Protein AF-A0A0G9K1P2-F1 (afdb_monomer_lite)

Secondary structure (DSSP, 8-state):
-EESS-GGGEEEEESSPPTT--B--TTS--TTSSEEESB---GGGTTT-SEEEEEEEHHHHTT-SS--EEEEEEEPTTGGGS---HHHHHHHHHTEEEEE-SSHHHHHHHHHHHHT-SS--HHHHHHHTGGGGEEPP-HHHHHHHHHHHHHHT--

Foldseek 3Di:
DKDLDAPLQKFKEQQQDDPPWAADQRVRQCPPHFKGWGTDDDPVCPQVDQKTWMKGQVCVVVVHPTTMIDIDIDGDVVLVPDPPDLVSVVVSVVSMFMFGHPDSVVVVVLSVVVVVDPDDHPVNCVVSVRVVGGDDDPSVVSVVVSVVCVVVVVD

Sequence (155 aa):
MDMNIKMDNILAICTTKLPRTEYHLLNNSFYNGDTVYIEKISKDRINYNSQRAYVYNKAKKENLQYPLTRFELKLQKSFFKNDLDFETIVNALNRYTVMFFPTIYEKIRIVDKYNSYSRISRRDIDRIGLDRYRLKPDVVKIERFIDNLKKYRLY

Structure (mmCIF, N/CA/C/O backbone):
data_AF-A0A0G9K1P2-F1
#
_entry.id   AF-A0A0G9K1P2-F1
#
loop_
_atom_site.group_PDB
_atom_site.id
_atom_site.type_symbol
_atom_site.label_atom_id
_atom_site.label_alt_id
_atom_site.label_comp_id
_atom_site.label_asym_id
_atom_site.label_entity_id
_atom_site.label_seq_id
_atom_site.pdbx_PDB_ins_code
_atom_site.Cartn_x
_atom_site.Cartn_y
_atom_site.Cartn_z
_atom_site.occupancy
_atom_site.B_iso_or_equiv
_atom_site.auth_seq_id
_atom_site.auth_comp_id
_atom_site.auth_asym_id
_atom_site.auth_atom_id
_atom_site.pdbx_PDB_model_num
ATOM 1 N N . MET A 1 1 ? -3.292 2.070 -6.665 1.00 91.38 1 MET A N 1
ATOM 2 C CA . MET A 1 1 ? -4.548 1.302 -6.542 1.00 91.38 1 MET A CA 1
ATOM 3 C C . MET A 1 1 ? -5.599 2.201 -5.926 1.00 91.38 1 MET A C 1
ATOM 5 O O . MET A 1 1 ? -5.336 2.759 -4.867 1.00 91.38 1 MET A O 1
ATOM 9 N N . ASP A 1 2 ? -6.738 2.349 -6.596 1.00 93.19 2 ASP A N 1
ATOM 10 C CA . ASP A 1 2 ? -7.879 3.129 -6.111 1.00 93.19 2 ASP A CA 1
ATOM 11 C C . ASP A 1 2 ? -8.915 2.222 -5.459 1.00 93.19 2 ASP A C 1
ATOM 13 O O . ASP A 1 2 ? -9.147 1.106 -5.919 1.00 93.19 2 ASP A O 1
ATOM 17 N N . MET A 1 3 ? -9.505 2.702 -4.371 1.00 93.44 3 MET A N 1
ATOM 18 C CA . MET A 1 3 ? -10.456 1.976 -3.537 1.00 93.44 3 MET A CA 1
ATOM 19 C C . MET A 1 3 ? -11.618 2.913 -3.222 1.00 93.44 3 MET A C 1
ATOM 21 O O . MET A 1 3 ? -11.407 3.952 -2.595 1.00 93.44 3 MET A O 1
ATOM 25 N N . ASN A 1 4 ? -12.832 2.553 -3.644 1.00 93.50 4 ASN A N 1
ATOM 26 C CA . ASN A 1 4 ? -14.059 3.322 -3.389 1.00 93.50 4 ASN A CA 1
ATOM 27 C C . ASN A 1 4 ? -14.532 3.145 -1.932 1.00 93.50 4 ASN A C 1
ATOM 29 O O . ASN A 1 4 ? -15.582 2.571 -1.654 1.00 93.50 4 ASN A O 1
ATOM 33 N N . ILE A 1 5 ? -13.650 3.485 -0.994 1.00 91.06 5 ILE A N 1
ATOM 34 C CA . ILE A 1 5 ? -13.715 3.146 0.427 1.00 91.06 5 ILE A CA 1
ATOM 35 C C . ILE A 1 5 ? -13.132 4.324 1.217 1.00 91.06 5 ILE A C 1
ATOM 37 O O . ILE A 1 5 ? -12.192 4.985 0.764 1.00 91.06 5 ILE A O 1
ATOM 41 N N . LYS A 1 6 ? -13.670 4.583 2.414 1.00 89.56 6 LYS A N 1
ATOM 42 C CA . LYS A 1 6 ? -13.120 5.577 3.346 1.00 89.56 6 LYS A CA 1
ATOM 43 C C . LYS A 1 6 ? -11.743 5.147 3.856 1.00 89.56 6 LYS A C 1
ATOM 45 O O . LYS A 1 6 ? -11.502 3.974 4.129 1.00 89.56 6 LYS A O 1
ATOM 50 N N . MET A 1 7 ? -10.856 6.117 4.045 1.00 87.56 7 MET A N 1
ATOM 51 C CA . MET A 1 7 ? -9.475 5.868 4.462 1.00 87.56 7 MET A CA 1
ATOM 52 C C . MET A 1 7 ? -9.382 5.168 5.829 1.00 87.56 7 MET A C 1
ATOM 54 O O . MET A 1 7 ? -8.503 4.332 6.035 1.00 87.56 7 MET A O 1
ATOM 58 N N . ASP A 1 8 ? -10.338 5.418 6.728 1.00 87.69 8 ASP A N 1
ATOM 59 C CA . ASP A 1 8 ? -10.390 4.794 8.056 1.00 87.69 8 ASP A CA 1
ATOM 60 C C . ASP A 1 8 ? -10.555 3.273 7.997 1.00 87.69 8 ASP A C 1
ATOM 62 O O . ASP A 1 8 ? -10.070 2.566 8.878 1.00 87.69 8 ASP A O 1
ATOM 66 N N . ASN A 1 9 ? -11.153 2.746 6.930 1.00 91.19 9 ASN A N 1
ATOM 67 C CA . ASN A 1 9 ? -11.324 1.312 6.709 1.00 91.19 9 ASN A CA 1
ATOM 68 C C . ASN A 1 9 ? -10.115 0.660 6.020 1.00 91.19 9 ASN A C 1
ATOM 70 O O . ASN A 1 9 ? -10.101 -0.556 5.835 1.00 91.19 9 ASN A O 1
ATOM 74 N N . ILE A 1 10 ? -9.104 1.444 5.634 1.00 91.12 10 ILE A N 1
ATOM 75 C CA . ILE A 1 10 ? -7.909 0.960 4.942 1.00 91.12 10 ILE A CA 1
ATOM 76 C C . ILE A 1 10 ? -6.717 0.899 5.898 1.00 91.12 10 ILE A C 1
ATOM 78 O O . ILE A 1 10 ? -6.495 1.783 6.730 1.00 91.12 10 ILE A O 1
ATOM 82 N N . LEU A 1 11 ? -5.918 -0.153 5.756 1.00 89.75 11 LEU A N 1
ATOM 83 C CA . LEU A 1 11 ? -4.598 -0.280 6.365 1.00 89.75 11 LEU A CA 1
ATOM 84 C C . LEU A 1 11 ? -3.616 -0.748 5.295 1.00 89.75 11 LEU A C 1
ATOM 86 O O . LEU A 1 11 ? -3.872 -1.739 4.616 1.00 89.75 11 LEU A O 1
ATOM 90 N N . ALA A 1 12 ? -2.479 -0.075 5.165 1.00 90.19 12 ALA A N 1
ATOM 91 C CA . ALA A 1 12 ? -1.395 -0.528 4.304 1.00 90.19 12 ALA A CA 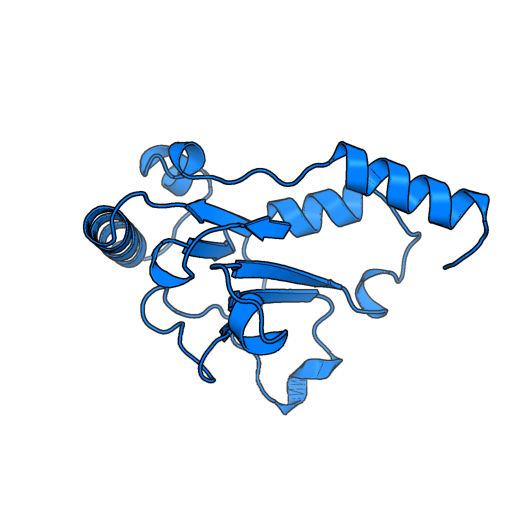1
ATOM 92 C C . ALA A 1 12 ? -0.118 -0.691 5.121 1.00 90.19 12 ALA A C 1
ATOM 94 O O . ALA A 1 12 ? 0.271 0.210 5.861 1.00 90.19 12 ALA A O 1
ATOM 95 N N . ILE A 1 13 ? 0.527 -1.847 4.982 1.00 87.75 13 ILE A N 1
ATOM 96 C CA . ILE A 1 13 ? 1.733 -2.196 5.736 1.00 87.75 13 ILE A CA 1
ATOM 97 C C . ILE A 1 13 ? 2.805 -2.754 4.812 1.00 87.75 13 ILE A C 1
ATOM 99 O O . ILE A 1 13 ? 2.504 -3.437 3.831 1.00 87.75 13 ILE A O 1
ATOM 103 N N . CYS A 1 14 ? 4.070 -2.514 5.148 1.00 87.56 14 CYS A N 1
ATOM 104 C CA . CYS A 1 14 ? 5.177 -3.223 4.521 1.00 87.56 14 CYS A CA 1
ATOM 105 C C . CYS A 1 14 ? 5.401 -4.555 5.248 1.00 87.56 14 CYS A C 1
ATOM 107 O O . CYS A 1 14 ? 5.826 -4.587 6.402 1.00 87.56 14 CYS A O 1
ATOM 109 N N . THR A 1 15 ? 5.112 -5.651 4.554 1.00 83.44 15 THR A N 1
ATOM 110 C CA . THR A 1 15 ? 5.264 -7.026 5.059 1.00 83.44 15 THR A CA 1
ATOM 111 C C . THR A 1 15 ? 6.639 -7.614 4.776 1.00 83.44 15 THR A C 1
ATOM 113 O O . THR A 1 15 ? 7.092 -8.512 5.479 1.00 83.44 15 THR A O 1
ATOM 116 N N . THR A 1 16 ? 7.328 -7.080 3.767 1.00 84.69 16 THR A N 1
ATOM 117 C CA . THR A 1 16 ? 8.685 -7.485 3.38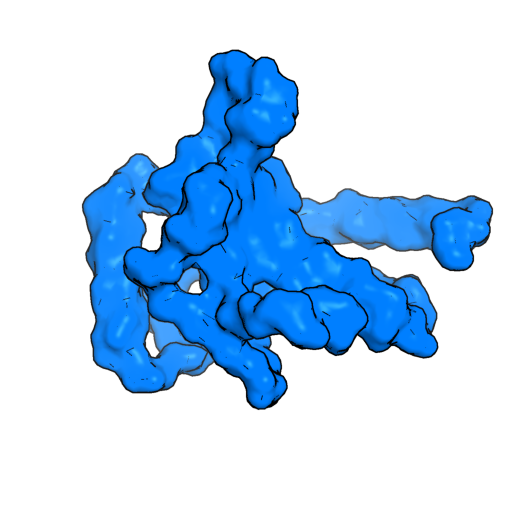8 1.00 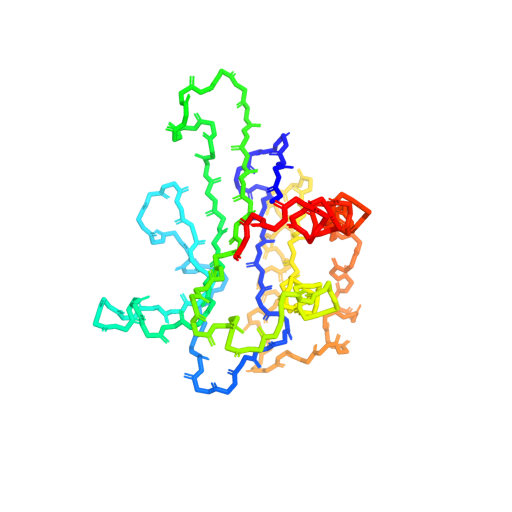84.69 16 THR A CA 1
ATOM 118 C C . THR A 1 16 ? 9.612 -6.279 3.504 1.00 84.69 16 THR A C 1
ATOM 120 O O . THR A 1 16 ? 9.950 -5.630 2.507 1.00 84.69 16 THR A O 1
ATOM 123 N N . LYS A 1 17 ? 9.967 -5.959 4.755 1.00 83.19 17 LYS A N 1
ATOM 124 C CA . LYS A 1 17 ? 10.748 -4.772 5.124 1.00 83.19 17 LYS A CA 1
ATOM 125 C C . LYS A 1 17 ? 12.116 -4.760 4.444 1.00 83.19 17 LYS A C 1
ATOM 127 O O . LYS A 1 17 ? 12.790 -5.785 4.360 1.00 83.19 17 LYS A O 1
ATOM 132 N N . LEU A 1 18 ? 12.528 -3.584 3.981 1.00 82.06 18 LEU A N 1
ATOM 133 C CA . LEU A 1 18 ? 13.859 -3.369 3.431 1.00 82.06 18 LEU A CA 1
ATOM 134 C C . LEU A 1 18 ? 14.883 -3.157 4.557 1.00 82.06 18 LEU A C 1
ATOM 136 O O . LEU A 1 18 ? 14.564 -2.519 5.566 1.00 82.06 18 LEU A O 1
ATOM 140 N N . PRO A 1 19 ? 16.129 -3.639 4.392 1.00 77.75 19 PRO A N 1
ATOM 141 C CA . PRO A 1 19 ? 17.214 -3.303 5.304 1.00 77.75 19 PRO A CA 1
ATOM 142 C C . PRO A 1 19 ? 17.390 -1.785 5.404 1.00 77.75 19 PRO A C 1
ATOM 144 O O . PRO A 1 19 ? 17.238 -1.072 4.412 1.00 77.75 19 PRO A O 1
ATOM 147 N N . ARG A 1 20 ? 17.737 -1.289 6.599 1.00 78.69 20 ARG A N 1
ATOM 148 C CA . ARG A 1 20 ? 18.024 0.139 6.859 1.00 78.69 20 ARG A CA 1
ATOM 149 C C . ARG A 1 20 ? 16.866 1.098 6.531 1.00 78.69 20 ARG A C 1
ATOM 151 O O . ARG A 1 20 ? 17.085 2.300 6.427 1.00 78.69 20 ARG A O 1
ATOM 158 N N . THR A 1 21 ? 15.649 0.575 6.378 1.00 81.50 21 THR A N 1
ATOM 159 C CA . THR A 1 21 ? 14.424 1.363 6.227 1.00 81.50 21 THR A CA 1
ATOM 160 C C . THR A 1 21 ? 13.621 1.262 7.514 1.00 81.50 21 THR A C 1
ATOM 162 O O . THR A 1 21 ? 13.311 0.165 7.982 1.00 81.50 21 THR A O 1
ATOM 165 N N . GLU A 1 22 ? 13.289 2.408 8.096 1.00 84.31 22 GLU A N 1
ATOM 16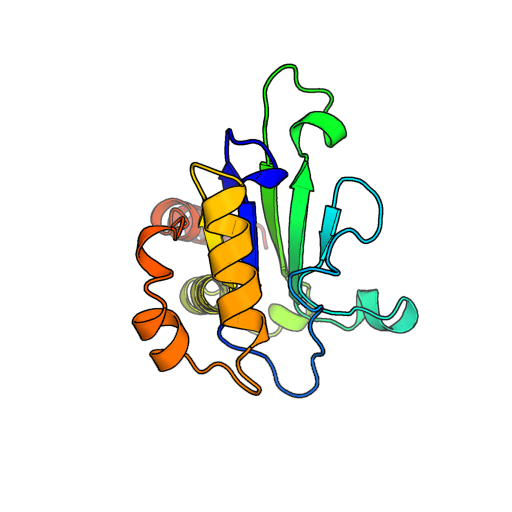6 C CA . GLU A 1 22 ? 12.388 2.466 9.238 1.00 84.31 22 GLU A CA 1
ATOM 167 C C . GLU A 1 22 ? 10.935 2.569 8.777 1.00 84.31 22 GLU A C 1
ATOM 169 O O . GLU A 1 22 ? 10.629 3.151 7.739 1.00 84.31 22 GLU A O 1
ATOM 174 N N . TYR A 1 23 ? 10.027 2.024 9.579 1.00 84.19 23 TYR A N 1
ATOM 175 C CA . TYR A 1 23 ? 8.595 2.002 9.300 1.00 84.19 23 TYR A CA 1
ATOM 176 C C . TYR A 1 23 ? 7.839 2.592 10.484 1.00 84.19 23 TYR A C 1
ATOM 178 O O . TYR A 1 23 ? 8.265 2.436 11.634 1.00 84.19 23 TYR A O 1
ATOM 186 N N . HIS A 1 24 ? 6.737 3.284 10.208 1.00 80.81 24 HIS A N 1
ATOM 187 C CA . HIS A 1 24 ? 5.861 3.781 11.263 1.00 80.81 24 HIS A CA 1
ATOM 188 C C . HIS A 1 24 ? 5.164 2.613 11.978 1.00 80.81 24 HIS A C 1
ATOM 190 O O . HIS A 1 24 ? 4.901 1.565 11.383 1.00 80.81 24 HIS A O 1
ATOM 196 N N . LEU A 1 25 ? 4.852 2.802 13.264 1.00 77.88 25 LEU A N 1
ATOM 197 C CA . LEU A 1 25 ? 3.876 1.950 13.942 1.00 77.88 25 LEU A CA 1
ATOM 198 C C . LEU A 1 25 ? 2.505 2.161 13.289 1.00 77.88 25 LEU A C 1
ATOM 200 O O . LEU A 1 25 ? 2.198 3.268 12.839 1.00 77.88 25 LEU A O 1
ATOM 204 N N . LEU A 1 26 ? 1.675 1.119 13.240 1.00 78.19 26 LEU A N 1
ATOM 205 C CA . LEU A 1 26 ? 0.420 1.148 12.476 1.00 78.19 26 LEU A CA 1
ATOM 206 C C . LEU A 1 26 ? -0.575 2.206 12.981 1.00 78.19 26 LEU A C 1
ATOM 208 O O . LEU A 1 26 ? -1.326 2.788 12.203 1.00 78.19 26 LEU A O 1
ATOM 212 N N . ASN A 1 27 ? -0.507 2.493 14.273 1.00 66.06 27 ASN A N 1
ATOM 213 C CA . ASN A 1 27 ? -1.265 3.483 15.030 1.00 66.06 27 ASN A CA 1
ATOM 214 C C . ASN A 1 27 ? -0.706 4.920 14.926 1.00 66.06 27 ASN A C 1
ATOM 216 O O . ASN A 1 27 ? -1.422 5.860 15.248 1.00 66.06 27 ASN A O 1
ATOM 220 N N . ASN A 1 28 ? 0.515 5.117 14.411 1.00 60.59 28 ASN A N 1
ATOM 221 C CA . ASN A 1 28 ? 1.185 6.431 14.339 1.00 60.59 28 ASN A CA 1
ATOM 222 C C . ASN A 1 28 ? 1.220 7.026 12.925 1.00 60.59 28 ASN A C 1
ATOM 224 O O . ASN A 1 28 ? 2.104 7.812 12.585 1.00 60.59 28 ASN A O 1
ATOM 228 N N . SER A 1 29 ? 0.302 6.602 12.065 1.00 55.66 29 SER A N 1
ATOM 229 C CA . SER A 1 29 ? 0.464 6.754 10.625 1.00 55.66 29 SER A CA 1
ATOM 230 C C . SER A 1 29 ? -0.235 7.993 10.030 1.00 55.66 29 SER A C 1
ATOM 232 O O . SER A 1 29 ? -0.018 8.303 8.863 1.00 55.66 29 SER A O 1
ATOM 234 N N . PHE A 1 30 ? -0.937 8.801 10.836 1.00 54.72 30 PHE A N 1
ATOM 235 C CA . PHE A 1 30 ? -1.597 10.059 10.432 1.00 54.72 30 PHE A CA 1
ATOM 236 C C . PHE A 1 30 ? -0.642 11.263 10.285 1.00 54.72 30 PHE A C 1
ATOM 238 O O . PHE A 1 30 ? -0.919 12.361 10.770 1.00 54.72 30 PHE A O 1
ATOM 245 N N . TYR A 1 31 ? 0.512 11.090 9.639 1.00 52.34 31 TYR A N 1
ATOM 246 C CA . TYR A 1 31 ? 1.405 12.220 9.383 1.00 52.34 31 TYR A CA 1
ATOM 247 C C . TYR A 1 31 ? 0.997 12.977 8.112 1.00 52.34 31 TYR A C 1
ATOM 249 O O . TYR A 1 31 ? 1.214 12.511 6.995 1.00 52.34 31 TYR A O 1
ATOM 257 N N . ASN A 1 32 ? 0.525 14.211 8.333 1.00 55.47 32 ASN A N 1
ATOM 258 C CA . ASN A 1 32 ? 0.190 15.253 7.353 1.00 55.47 32 ASN A CA 1
ATOM 259 C C . ASN A 1 32 ? -1.243 15.219 6.779 1.00 55.47 32 ASN A C 1
ATOM 261 O O . ASN A 1 32 ? -1.446 15.349 5.571 1.00 55.47 32 ASN A O 1
ATOM 265 N N . GLY A 1 33 ? -2.246 15.080 7.653 1.00 65.19 33 GLY A N 1
ATOM 266 C CA . GLY A 1 33 ? -3.659 15.208 7.284 1.00 65.19 33 GLY A CA 1
ATOM 267 C C . GLY A 1 33 ? -4.194 13.963 6.579 1.00 65.19 33 GLY A C 1
ATOM 268 O O . GLY A 1 33 ? -4.296 12.904 7.185 1.00 65.19 33 GLY A O 1
ATOM 269 N N . ASP A 1 34 ? -4.531 14.088 5.295 1.00 81.31 34 ASP A N 1
ATOM 270 C CA . ASP A 1 34 ? -5.214 13.056 4.501 1.00 81.31 34 ASP A CA 1
ATOM 271 C C . ASP A 1 34 ? -4.283 12.000 3.882 1.00 81.31 34 ASP A C 1
ATOM 273 O O . ASP A 1 34 ? -4.660 11.336 2.919 1.00 81.31 34 ASP A O 1
ATOM 277 N N . THR A 1 35 ? -3.039 11.885 4.353 1.00 87.50 35 THR A N 1
ATOM 278 C CA . THR A 1 35 ? -2.023 10.965 3.815 1.00 87.50 35 THR A CA 1
ATOM 279 C C . THR A 1 35 ? -1.332 10.204 4.941 1.00 87.50 35 THR A C 1
ATOM 281 O O . THR A 1 35 ? -1.045 10.753 5.997 1.00 87.50 35 THR A O 1
ATOM 284 N N . VAL A 1 36 ? -1.044 8.932 4.688 1.00 87.06 36 VAL A N 1
ATOM 285 C CA . VAL A 1 36 ? -0.385 7.987 5.584 1.00 87.06 36 VAL A CA 1
ATOM 286 C C . VAL A 1 36 ? 0.830 7.410 4.865 1.00 87.06 36 VAL A C 1
ATOM 288 O O . VAL A 1 36 ? 0.678 6.657 3.903 1.00 87.06 36 VAL A O 1
ATOM 291 N N . TYR A 1 37 ? 2.033 7.739 5.336 1.00 87.62 37 TYR A N 1
ATOM 292 C CA . TYR A 1 37 ? 3.282 7.154 4.837 1.00 87.62 37 TYR A CA 1
ATOM 293 C C . TYR A 1 37 ? 3.609 5.848 5.565 1.00 87.62 37 TYR A C 1
ATOM 295 O O . TYR A 1 37 ? 3.460 5.751 6.783 1.00 87.62 37 TYR A O 1
ATOM 303 N N . ILE A 1 38 ? 4.062 4.839 4.817 1.00 89.31 38 ILE A N 1
ATOM 304 C CA . ILE A 1 38 ? 4.383 3.516 5.372 1.00 89.31 38 ILE A CA 1
ATOM 305 C C . ILE A 1 38 ? 5.814 3.497 5.926 1.00 89.31 38 ILE A C 1
ATOM 307 O O . ILE A 1 38 ? 6.051 3.069 7.059 1.00 89.31 38 ILE A O 1
ATOM 311 N N . GLU A 1 39 ? 6.779 3.976 5.142 1.00 87.44 39 GLU A N 1
ATOM 312 C CA . GLU A 1 39 ? 8.152 4.205 5.594 1.00 87.44 39 GLU A CA 1
ATOM 313 C C . GLU A 1 39 ? 8.260 5.502 6.403 1.00 87.44 39 GLU A C 1
ATOM 315 O O . GLU A 1 39 ? 7.629 6.505 6.065 1.00 87.44 39 GLU A O 1
ATOM 320 N N . LYS A 1 40 ? 9.139 5.523 7.412 1.00 85.06 40 LYS A N 1
ATOM 321 C CA . LYS A 1 40 ? 9.610 6.784 7.988 1.00 85.06 40 LYS A CA 1
ATOM 322 C C . LYS A 1 40 ? 10.594 7.415 7.018 1.00 85.06 40 LYS A C 1
ATOM 324 O O . LYS A 1 40 ? 11.609 6.811 6.671 1.00 85.06 40 LYS A O 1
ATOM 329 N N . ILE A 1 41 ? 10.307 8.637 6.588 1.00 74.44 41 ILE A N 1
ATOM 330 C CA . ILE A 1 41 ? 11.149 9.345 5.627 1.00 74.44 41 ILE A CA 1
ATOM 331 C C . ILE A 1 41 ? 11.570 10.668 6.236 1.00 74.44 41 ILE A C 1
ATOM 333 O O . ILE A 1 41 ? 10.739 11.530 6.517 1.00 74.44 41 ILE A O 1
ATOM 337 N N . SER A 1 42 ? 12.874 10.825 6.427 1.00 71.44 42 SER A N 1
ATOM 338 C CA . SER A 1 42 ? 13.451 12.102 6.816 1.00 71.44 42 SER A CA 1
ATOM 339 C C . SER A 1 42 ? 13.438 13.055 5.611 1.00 71.44 42 SER A C 1
ATOM 341 O O . SER A 1 42 ? 13.600 12.629 4.462 1.00 71.44 42 SER A O 1
ATOM 343 N N . LYS A 1 43 ? 13.180 14.350 5.843 1.00 70.81 43 LYS A N 1
ATOM 344 C CA . LYS A 1 43 ? 13.020 15.347 4.763 1.00 70.81 43 LYS A CA 1
ATOM 345 C C . LYS A 1 43 ? 14.250 15.413 3.846 1.00 70.81 43 LYS A C 1
ATOM 347 O O . LYS A 1 43 ? 14.101 15.554 2.638 1.00 70.81 43 LYS A O 1
ATOM 352 N N . ASP A 1 44 ? 15.435 15.2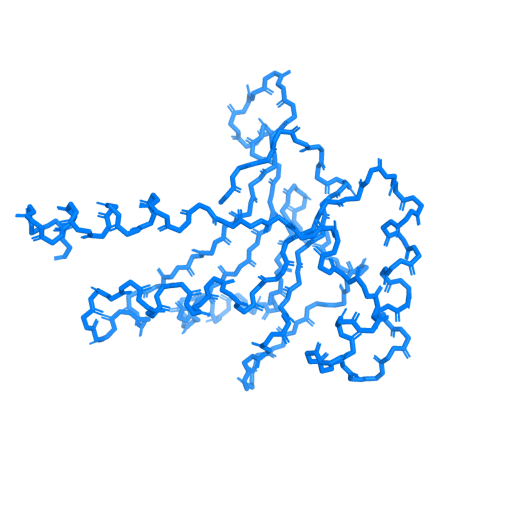29 4.414 1.00 71.56 44 ASP A N 1
ATOM 353 C CA . ASP A 1 44 ? 16.739 15.171 3.746 1.00 71.56 44 ASP A CA 1
ATOM 354 C C . ASP A 1 44 ? 16.919 13.938 2.840 1.00 71.56 44 ASP A C 1
ATOM 356 O O . ASP A 1 44 ? 17.698 13.982 1.890 1.00 71.56 44 ASP A O 1
ATOM 360 N N . ARG A 1 45 ? 16.167 12.850 3.068 1.00 68.62 45 ARG A N 1
ATOM 361 C CA . ARG A 1 45 ? 16.286 11.589 2.307 1.00 68.62 45 ARG A CA 1
ATOM 362 C C . ARG A 1 45 ? 15.189 11.357 1.279 1.00 68.62 45 ARG A C 1
ATOM 364 O O . ARG A 1 45 ? 15.195 10.347 0.577 1.00 68.62 45 ARG A O 1
ATOM 371 N N . ILE A 1 46 ? 14.267 12.308 1.123 1.00 69.12 46 ILE A N 1
ATOM 372 C CA . ILE A 1 46 ? 13.101 12.174 0.241 1.00 69.12 46 ILE A CA 1
ATOM 373 C C . ILE A 1 46 ? 13.479 11.798 -1.205 1.00 69.12 46 ILE A C 1
ATOM 375 O O . ILE A 1 46 ? 12.793 10.966 -1.805 1.00 69.12 46 ILE A O 1
ATOM 379 N N . ASN A 1 47 ? 14.563 12.373 -1.731 1.00 68.75 47 ASN A N 1
ATOM 380 C CA . ASN A 1 47 ? 15.040 12.164 -3.105 1.00 68.75 47 ASN A CA 1
ATOM 381 C C . ASN A 1 47 ? 16.028 10.995 -3.251 1.00 68.75 47 ASN A C 1
ATOM 383 O O . ASN A 1 47 ? 16.418 10.663 -4.364 1.00 68.75 47 ASN A O 1
ATOM 387 N N . TYR A 1 48 ? 16.457 10.389 -2.143 1.00 68.12 48 TYR A N 1
ATOM 388 C CA . TYR A 1 48 ? 17.408 9.274 -2.159 1.00 68.12 48 TYR A CA 1
ATOM 389 C C . TYR A 1 48 ? 16.707 7.915 -2.069 1.00 68.12 48 TYR A C 1
ATOM 391 O O . TYR A 1 48 ? 17.266 6.898 -2.481 1.00 68.12 48 TYR A O 1
ATOM 399 N N . ASN A 1 49 ? 15.472 7.886 -1.565 1.00 72.12 49 ASN A N 1
ATOM 400 C CA . ASN A 1 49 ? 14.693 6.660 -1.464 1.00 72.12 49 ASN A CA 1
ATOM 401 C C . ASN A 1 49 ? 14.212 6.212 -2.850 1.00 72.12 49 ASN A C 1
ATOM 403 O O . ASN A 1 49 ? 13.373 6.869 -3.463 1.00 72.12 49 ASN A O 1
ATOM 407 N N . SER A 1 50 ? 14.684 5.050 -3.306 1.00 74.06 50 SER A N 1
ATOM 408 C CA . SER A 1 50 ? 14.287 4.457 -4.591 1.00 74.06 50 SER A CA 1
ATOM 409 C C . SER A 1 50 ? 12.791 4.166 -4.686 1.00 74.06 50 SER A C 1
ATOM 411 O O . SER A 1 50 ? 12.230 4.186 -5.778 1.00 74.06 50 SER A O 1
ATOM 413 N N . GLN A 1 51 ? 12.131 3.933 -3.552 1.00 84.19 51 GLN A N 1
ATOM 414 C CA . GLN A 1 51 ? 10.698 3.696 -3.484 1.00 84.19 51 GLN A CA 1
ATOM 415 C C . GLN A 1 51 ? 10.066 4.331 -2.245 1.00 84.19 51 GLN A C 1
ATOM 417 O O . GLN A 1 51 ? 10.726 4.529 -1.221 1.00 84.19 51 GLN A O 1
ATOM 422 N N . ARG A 1 52 ? 8.774 4.644 -2.341 1.00 87.31 52 ARG A N 1
ATOM 423 C CA . ARG A 1 52 ? 7.968 5.168 -1.236 1.00 87.31 52 ARG A CA 1
ATOM 424 C C . ARG A 1 52 ? 6.521 4.746 -1.380 1.00 87.31 52 ARG A C 1
ATOM 426 O O . ARG A 1 52 ? 5.931 4.992 -2.430 1.00 87.31 52 ARG A O 1
ATOM 433 N N . ALA A 1 53 ? 5.939 4.224 -0.310 1.00 90.88 53 ALA A N 1
ATOM 434 C CA . ALA A 1 53 ? 4.539 3.849 -0.293 1.00 90.88 53 ALA A CA 1
ATOM 435 C C . ALA A 1 53 ? 3.725 4.709 0.677 1.00 90.88 53 ALA A C 1
ATOM 437 O O . ALA A 1 53 ? 4.163 5.040 1.782 1.00 90.88 53 ALA A O 1
ATOM 438 N N . TYR A 1 54 ? 2.521 5.075 0.250 1.00 90.94 54 TYR A N 1
ATOM 439 C CA . TYR A 1 54 ? 1.573 5.823 1.065 1.00 90.94 54 TYR A CA 1
ATOM 440 C C . TYR A 1 54 ? 0.131 5.549 0.651 1.00 90.94 54 TYR A C 1
ATOM 442 O O . TYR A 1 54 ? -0.157 5.129 -0.472 1.00 90.94 54 TYR A O 1
ATOM 450 N N . VAL A 1 55 ? -0.782 5.800 1.582 1.00 92.06 55 VAL A N 1
ATOM 451 C CA . VAL A 1 55 ? -2.228 5.807 1.360 1.00 92.06 55 VAL A CA 1
ATOM 452 C C . VAL A 1 55 ? -2.740 7.222 1.567 1.00 92.06 55 VAL A C 1
ATOM 454 O O . VAL A 1 55 ? -2.287 7.889 2.489 1.00 92.06 55 VAL A O 1
ATOM 457 N N . TYR A 1 56 ? -3.674 7.694 0.749 1.00 92.19 56 TYR A N 1
ATOM 458 C CA . TYR A 1 56 ? -4.284 9.006 0.953 1.00 92.19 56 TYR A CA 1
ATOM 459 C C . TYR A 1 56 ? -5.747 9.074 0.524 1.00 92.19 56 TYR A C 1
ATOM 461 O O . TYR A 1 56 ? -6.204 8.287 -0.310 1.00 92.19 56 TYR A O 1
ATOM 469 N N . ASN A 1 57 ? -6.467 10.060 1.062 1.00 92.62 57 ASN A N 1
ATOM 470 C CA . ASN A 1 57 ? -7.815 10.413 0.635 1.00 92.62 57 ASN A CA 1
ATOM 471 C C . ASN A 1 57 ? -7.751 11.143 -0.718 1.00 92.62 57 ASN A C 1
ATOM 473 O O . ASN A 1 57 ? -7.597 12.365 -0.800 1.00 92.62 57 ASN A O 1
ATOM 477 N N . LYS A 1 58 ? -7.840 10.370 -1.801 1.00 94.62 58 LYS A N 1
ATOM 478 C CA . LYS A 1 58 ? -7.844 10.880 -3.174 1.00 94.62 58 LYS A CA 1
ATOM 479 C C . LYS A 1 58 ? -9.079 11.729 -3.448 1.00 94.62 58 LYS A C 1
ATOM 481 O O . LYS A 1 58 ? -8.950 12.736 -4.132 1.00 94.62 58 LYS A O 1
ATOM 486 N N . ALA A 1 59 ? -10.229 11.379 -2.872 1.00 94.00 59 ALA A N 1
ATOM 487 C CA . ALA A 1 59 ? -11.439 12.181 -3.012 1.00 94.00 59 ALA A CA 1
ATOM 488 C C . ALA A 1 59 ? -11.239 13.606 -2.507 1.00 94.00 59 ALA A C 1
ATOM 490 O O . ALA A 1 59 ? -11.548 14.549 -3.221 1.00 94.00 59 ALA A O 1
ATOM 491 N N . LYS A 1 60 ? -10.629 13.781 -1.333 1.00 91.75 60 LYS A N 1
ATOM 492 C CA . LYS A 1 60 ? -10.325 15.121 -0.823 1.00 91.75 60 LYS A CA 1
ATOM 493 C C . LYS A 1 60 ? -9.257 15.839 -1.650 1.00 91.75 60 LYS A C 1
ATOM 495 O O . LYS A 1 60 ? -9.415 17.020 -1.937 1.00 91.75 60 LYS A O 1
ATOM 500 N N . LYS A 1 61 ? -8.207 15.131 -2.083 1.00 91.94 61 LYS A N 1
ATOM 501 C CA . LYS A 1 61 ? -7.149 15.701 -2.939 1.00 91.94 61 LYS A CA 1
ATOM 502 C C . LYS A 1 61 ? -7.681 16.201 -4.289 1.00 91.94 61 LYS A C 1
ATOM 504 O O . LYS A 1 61 ? -7.175 17.189 -4.806 1.00 91.94 61 LYS A O 1
ATOM 509 N N . GLU A 1 62 ? -8.662 15.508 -4.861 1.00 93.81 62 GLU A N 1
ATOM 510 C CA . GLU A 1 62 ? -9.211 15.774 -6.201 1.00 93.81 62 GLU A CA 1
ATOM 511 C C . GLU A 1 62 ? -10.628 16.373 -6.168 1.00 93.81 62 GLU A C 1
ATOM 513 O O . GLU A 1 62 ? -11.273 16.475 -7.206 1.00 93.81 62 GLU A O 1
ATOM 518 N N . ASN A 1 63 ? -11.110 16.785 -4.991 1.00 94.44 63 ASN A N 1
ATOM 519 C CA . ASN A 1 63 ? -12.441 17.360 -4.774 1.00 94.44 63 ASN A CA 1
ATOM 520 C C . ASN A 1 63 ? -13.610 16.498 -5.318 1.00 94.44 63 ASN A C 1
ATOM 522 O O . ASN A 1 63 ? -14.537 16.996 -5.958 1.00 94.44 63 ASN A O 1
ATOM 526 N N . LEU A 1 64 ? -13.560 15.184 -5.079 1.00 94.38 64 LEU A N 1
ATOM 527 C CA . LEU A 1 64 ? -14.578 14.221 -5.511 1.00 94.38 64 LEU A CA 1
ATOM 528 C C . LEU A 1 64 ? -15.715 14.105 -4.486 1.00 94.38 64 LEU A C 1
ATOM 530 O O . LEU A 1 64 ? -15.488 14.121 -3.279 1.00 94.38 64 LEU A O 1
ATOM 534 N N . GLN A 1 65 ? -16.936 13.895 -4.983 1.00 94.56 65 GLN A N 1
ATOM 535 C CA . GLN A 1 65 ? -18.160 13.790 -4.170 1.00 94.56 65 GLN A CA 1
ATOM 536 C C . GLN A 1 65 ? -18.408 12.390 -3.580 1.00 94.56 65 GLN A C 1
ATOM 538 O O . GLN A 1 65 ? -19.415 12.159 -2.917 1.00 94.56 65 GLN A O 1
ATOM 543 N N . TYR A 1 66 ? -17.511 11.435 -3.826 1.00 93.25 66 TYR A N 1
ATOM 544 C CA . TYR A 1 66 ? -17.622 10.058 -3.346 1.00 93.25 66 TYR A CA 1
ATOM 545 C C . TYR A 1 66 ? -16.326 9.617 -2.652 1.00 93.25 66 TYR A C 1
ATOM 547 O O . TYR A 1 66 ? -15.253 10.107 -3.008 1.00 93.25 66 TYR A O 1
ATOM 555 N N . PRO A 1 67 ? -16.382 8.699 -1.665 1.00 91.56 67 PRO A N 1
ATOM 556 C CA . PRO A 1 67 ? -15.194 8.254 -0.944 1.00 91.56 67 PRO A CA 1
ATOM 557 C C . PRO A 1 67 ? -14.208 7.526 -1.858 1.00 91.56 67 PRO A C 1
ATOM 559 O O . PRO A 1 67 ? -14.495 6.446 -2.359 1.00 91.56 67 PRO A O 1
ATOM 562 N N . LEU A 1 68 ? -13.008 8.074 -2.022 1.00 95.06 68 LEU A N 1
ATOM 563 C CA . LEU A 1 68 ? -11.959 7.447 -2.816 1.00 95.06 68 LEU A CA 1
ATOM 564 C C . LEU A 1 68 ? -10.636 7.523 -2.071 1.00 95.06 68 LEU A C 1
ATOM 566 O O . LEU A 1 68 ? -10.088 8.602 -1.843 1.00 95.06 68 LEU A O 1
ATOM 570 N N . THR A 1 69 ? -10.108 6.359 -1.723 1.00 94.06 69 THR A N 1
ATOM 571 C CA . THR A 1 69 ? -8.790 6.204 -1.115 1.00 94.06 69 THR A CA 1
ATOM 572 C C . THR A 1 69 ? -7.834 5.629 -2.150 1.00 94.06 69 THR A C 1
ATOM 574 O O . THR A 1 69 ? -8.183 4.696 -2.874 1.00 94.06 69 THR A O 1
ATOM 577 N N . ARG A 1 70 ? -6.610 6.154 -2.216 1.00 94.94 70 ARG A N 1
ATOM 578 C CA . ARG A 1 70 ? -5.564 5.645 -3.106 1.00 94.94 70 ARG A CA 1
ATOM 579 C C . ARG A 1 70 ? -4.388 5.129 -2.301 1.00 94.94 70 ARG A C 1
ATOM 581 O O . ARG A 1 70 ? -3.843 5.843 -1.469 1.00 94.94 70 ARG A O 1
ATOM 588 N N . PHE A 1 71 ? -3.968 3.909 -2.608 1.00 94.25 71 PHE A N 1
ATOM 589 C CA . PHE A 1 71 ? -2.634 3.419 -2.290 1.00 94.25 71 PHE A CA 1
ATOM 590 C C . PHE A 1 71 ? -1.705 3.711 -3.468 1.00 94.25 71 PHE A C 1
ATOM 592 O O . PHE A 1 71 ? -2.019 3.359 -4.611 1.00 94.25 71 PHE A O 1
ATOM 599 N N . GLU A 1 72 ? -0.562 4.326 -3.196 1.00 93.56 72 GLU A N 1
ATOM 600 C CA . GLU A 1 72 ? 0.420 4.712 -4.200 1.00 93.56 72 GLU A CA 1
ATOM 601 C C . GLU A 1 72 ? 1.807 4.211 -3.795 1.00 93.56 72 GLU A C 1
ATOM 603 O O . GLU A 1 72 ? 2.259 4.438 -2.673 1.00 93.56 72 GLU A O 1
ATOM 608 N N . LEU A 1 73 ? 2.472 3.524 -4.726 1.00 93.06 73 LEU A N 1
ATOM 609 C CA . LEU A 1 73 ? 3.883 3.172 -4.637 1.00 93.06 73 LEU A CA 1
ATOM 610 C C . LEU A 1 73 ? 4.632 4.027 -5.654 1.00 93.06 73 LEU A C 1
ATOM 612 O O . LEU A 1 73 ? 4.543 3.799 -6.859 1.00 93.06 73 LEU A O 1
ATOM 616 N N . LYS A 1 74 ? 5.359 5.025 -5.164 1.00 90.56 74 LYS A N 1
ATOM 617 C CA . LYS A 1 74 ? 6.213 5.870 -5.988 1.00 90.56 74 LYS A CA 1
ATOM 618 C C . LYS A 1 74 ? 7.564 5.188 -6.163 1.00 90.56 74 LYS A C 1
ATOM 620 O O . LYS A 1 74 ? 8.266 4.980 -5.177 1.00 90.56 74 LYS A O 1
ATOM 625 N N . LEU A 1 75 ? 7.926 4.886 -7.406 1.00 89.50 75 LEU A N 1
ATOM 626 C CA . LEU A 1 75 ? 9.228 4.345 -7.800 1.00 89.50 75 LEU A CA 1
ATOM 627 C C . LEU A 1 75 ? 10.054 5.473 -8.434 1.00 89.50 75 LEU A C 1
ATOM 629 O O . LEU A 1 75 ? 9.564 6.179 -9.314 1.00 89.50 75 LEU A O 1
ATOM 633 N N . GLN A 1 76 ? 11.273 5.705 -7.950 1.00 85.75 76 GLN A N 1
ATOM 634 C CA . GLN A 1 76 ? 12.159 6.765 -8.445 1.00 85.75 76 GLN A CA 1
ATOM 635 C C . GLN A 1 76 ? 13.125 6.247 -9.514 1.00 85.75 76 GLN A C 1
ATOM 637 O O . GLN A 1 76 ? 13.323 5.046 -9.651 1.00 85.75 76 GLN A O 1
ATOM 642 N N . LYS A 1 77 ? 13.805 7.153 -10.231 1.00 81.75 77 LYS A N 1
ATOM 643 C CA . LYS A 1 77 ? 14.783 6.804 -11.280 1.00 81.75 77 LYS A CA 1
ATOM 644 C C . LYS A 1 77 ? 15.830 5.783 -10.816 1.00 81.75 77 LYS A C 1
ATOM 646 O O . LYS A 1 77 ? 16.208 4.902 -11.573 1.00 81.75 77 LYS A O 1
ATOM 651 N N . SER A 1 78 ? 16.277 5.871 -9.562 1.00 81.56 78 SER A N 1
ATOM 652 C CA . SER A 1 78 ? 17.252 4.935 -8.989 1.00 81.56 78 SER A CA 1
ATOM 653 C C . SER A 1 78 ? 16.734 3.499 -8.844 1.00 81.56 78 SER A C 1
ATOM 655 O O . SER A 1 78 ? 17.550 2.584 -8.764 1.00 81.56 78 SER A O 1
ATOM 657 N N . PHE A 1 79 ? 15.413 3.295 -8.817 1.00 84.44 79 PHE A N 1
ATOM 658 C CA . PHE A 1 79 ? 14.779 1.976 -8.857 1.00 84.44 79 PHE A CA 1
ATOM 659 C C . PHE A 1 79 ? 14.923 1.333 -10.243 1.00 84.44 79 PHE A C 1
ATOM 661 O O . PHE A 1 79 ? 15.233 0.152 -10.345 1.00 84.44 79 PHE A O 1
ATOM 668 N N . PHE A 1 80 ? 14.788 2.136 -11.300 1.00 82.88 80 PHE A N 1
ATOM 669 C CA . PHE A 1 80 ? 14.895 1.724 -12.703 1.00 82.88 80 PHE A CA 1
ATOM 670 C C . PHE A 1 80 ? 16.319 1.877 -13.254 1.00 82.88 80 PHE A C 1
ATOM 672 O O . PHE A 1 80 ? 16.513 2.280 -14.396 1.00 82.88 80 PHE A O 1
ATOM 679 N N . LYS A 1 81 ? 17.349 1.624 -12.434 1.00 78.50 81 LYS A N 1
ATOM 680 C CA . LYS A 1 81 ? 18.732 1.578 -12.947 1.00 78.50 81 LYS A CA 1
ATOM 681 C C . LYS A 1 81 ? 18.942 0.427 -13.938 1.00 78.50 81 LYS A C 1
ATOM 683 O O . LYS A 1 81 ? 19.829 0.524 -14.776 1.00 78.50 81 LYS A O 1
ATOM 688 N N . ASN A 1 82 ? 18.134 -0.623 -13.816 1.00 74.12 82 ASN A N 1
ATOM 689 C CA . ASN A 1 82 ? 18.008 -1.705 -14.787 1.00 74.12 82 ASN A CA 1
ATOM 690 C C . ASN A 1 82 ? 16.779 -1.460 -15.680 1.00 74.12 82 ASN A C 1
ATOM 692 O O . ASN A 1 82 ? 16.026 -0.511 -15.452 1.00 74.12 82 ASN A O 1
ATOM 696 N N . ASP A 1 83 ? 16.549 -2.343 -16.650 1.00 78.69 83 ASP A N 1
ATOM 697 C CA . ASP A 1 83 ? 15.400 -2.266 -17.553 1.00 78.69 83 ASP A CA 1
ATOM 698 C C . ASP A 1 83 ? 14.047 -2.186 -16.830 1.00 78.69 83 ASP A C 1
ATOM 700 O O . ASP A 1 83 ? 13.846 -2.725 -15.736 1.00 78.69 83 ASP A O 1
ATOM 704 N N . LEU A 1 84 ? 13.089 -1.521 -17.486 1.00 83.31 84 LEU A N 1
ATOM 705 C CA . LEU A 1 84 ? 11.694 -1.503 -17.065 1.00 83.31 84 LEU A CA 1
ATOM 706 C C . LEU A 1 84 ? 11.119 -2.923 -17.157 1.00 83.31 84 LEU A C 1
ATOM 708 O O . LEU A 1 84 ? 10.746 -3.401 -18.231 1.00 83.31 84 LEU A O 1
ATOM 712 N N . ASP A 1 85 ? 11.044 -3.590 -16.013 1.00 85.25 85 ASP A N 1
ATOM 713 C CA . ASP A 1 85 ? 10.642 -4.986 -15.912 1.00 85.25 85 ASP A CA 1
ATOM 714 C C . ASP A 1 85 ? 9.375 -5.171 -15.059 1.00 85.25 85 ASP A C 1
ATOM 716 O O . ASP A 1 85 ? 9.209 -4.574 -13.988 1.00 85.25 85 ASP A O 1
ATOM 720 N N . PHE A 1 86 ? 8.467 -6.010 -15.563 1.00 88.81 86 PHE A N 1
ATOM 721 C CA . PHE A 1 86 ? 7.187 -6.307 -14.926 1.00 88.81 86 PHE A CA 1
ATOM 722 C C . PHE A 1 86 ? 7.380 -7.022 -13.595 1.00 88.81 86 PHE A C 1
ATOM 724 O O . PHE A 1 86 ? 6.784 -6.617 -12.592 1.00 88.81 86 PHE A O 1
ATOM 731 N N . GLU A 1 87 ? 8.243 -8.037 -13.561 1.00 89.75 87 GLU A N 1
ATOM 732 C CA . GLU A 1 87 ? 8.480 -8.825 -12.357 1.00 89.75 87 GLU A CA 1
ATOM 733 C C . GLU A 1 87 ? 9.046 -7.941 -11.238 1.00 89.75 87 GLU A C 1
ATOM 735 O O . GLU A 1 87 ? 8.584 -7.986 -10.097 1.00 89.75 87 GLU A O 1
ATOM 740 N N . THR A 1 88 ? 9.968 -7.043 -11.579 1.00 89.44 88 THR A N 1
ATOM 741 C CA . THR A 1 88 ? 10.555 -6.063 -10.662 1.00 89.44 88 THR A CA 1
ATOM 742 C C . THR A 1 88 ? 9.499 -5.133 -10.048 1.00 89.44 88 THR A C 1
ATOM 744 O O . THR A 1 88 ? 9.486 -4.927 -8.827 1.00 89.44 88 THR A O 1
ATOM 747 N N . ILE A 1 89 ? 8.569 -4.604 -10.852 1.00 90.12 89 ILE A N 1
ATOM 748 C CA . ILE A 1 89 ? 7.476 -3.739 -10.371 1.00 90.12 89 ILE A CA 1
ATOM 749 C C . ILE A 1 89 ? 6.498 -4.521 -9.487 1.00 90.12 89 ILE A C 1
ATOM 751 O O . ILE A 1 89 ? 6.128 -4.056 -8.403 1.00 90.12 89 ILE A O 1
ATOM 755 N N . VAL A 1 90 ? 6.097 -5.720 -9.912 1.00 91.12 90 VAL A N 1
ATOM 756 C CA . VAL A 1 90 ? 5.189 -6.584 -9.146 1.00 91.12 90 VAL A CA 1
ATOM 757 C C . VAL A 1 90 ? 5.820 -6.995 -7.820 1.00 91.12 90 VAL A C 1
ATOM 759 O O . VAL A 1 90 ? 5.157 -6.942 -6.783 1.00 91.12 90 VAL A O 1
ATOM 762 N N . ASN A 1 91 ? 7.110 -7.323 -7.809 1.00 89.44 91 ASN A N 1
ATOM 763 C CA . ASN A 1 91 ? 7.847 -7.645 -6.593 1.00 89.44 91 ASN A CA 1
ATOM 764 C C . ASN A 1 91 ? 7.911 -6.457 -5.632 1.00 89.44 91 ASN A C 1
ATOM 766 O O . ASN A 1 91 ? 7.731 -6.646 -4.428 1.00 89.44 91 ASN A O 1
ATOM 770 N N . ALA A 1 92 ? 8.100 -5.232 -6.130 1.00 90.56 92 ALA A N 1
ATOM 771 C CA . ALA A 1 92 ? 8.050 -4.037 -5.292 1.00 90.56 92 ALA A CA 1
ATOM 772 C C . ALA A 1 92 ? 6.655 -3.807 -4.692 1.00 90.56 92 ALA A C 1
ATOM 774 O O . ALA A 1 92 ? 6.549 -3.544 -3.492 1.00 90.56 92 ALA A O 1
ATOM 775 N N . LEU A 1 93 ? 5.589 -3.981 -5.479 1.00 91.19 93 LEU A N 1
ATOM 776 C CA . LEU A 1 93 ? 4.207 -3.897 -4.994 1.00 91.19 93 LEU A CA 1
ATOM 777 C C . LEU A 1 93 ? 3.893 -4.977 -3.952 1.00 91.19 93 LEU A C 1
ATOM 779 O O . LEU A 1 93 ? 3.312 -4.672 -2.913 1.00 91.19 93 LEU A O 1
ATOM 783 N N . ASN A 1 94 ? 4.330 -6.216 -4.182 1.00 89.00 94 ASN A N 1
ATOM 784 C CA . ASN A 1 94 ? 4.083 -7.362 -3.304 1.00 89.00 94 ASN A CA 1
ATOM 785 C C . ASN A 1 94 ? 4.742 -7.248 -1.923 1.00 89.00 94 ASN A C 1
ATOM 787 O O . ASN A 1 94 ? 4.369 -7.987 -1.011 1.00 89.00 94 ASN A O 1
ATOM 791 N N . ARG A 1 95 ? 5.679 -6.311 -1.724 1.00 88.62 95 ARG A N 1
ATOM 792 C CA . ARG A 1 95 ? 6.201 -5.989 -0.384 1.00 88.62 95 ARG A CA 1
ATOM 793 C C . ARG A 1 95 ? 5.128 -5.382 0.514 1.00 88.62 95 ARG A C 1
ATOM 795 O O . ARG A 1 95 ? 5.229 -5.491 1.741 1.00 88.62 95 ARG A O 1
ATOM 802 N N . TYR A 1 96 ? 4.116 -4.756 -0.078 1.00 89.56 96 TYR A N 1
ATOM 803 C CA . TYR A 1 96 ? 3.051 -4.064 0.625 1.00 89.56 96 TYR A CA 1
ATOM 804 C C . TYR A 1 96 ? 1.778 -4.903 0.645 1.00 89.56 96 TYR A C 1
ATOM 806 O O . TYR A 1 96 ? 1.347 -5.461 -0.362 1.00 89.56 96 TYR A O 1
ATOM 814 N N . THR A 1 97 ? 1.160 -4.975 1.818 1.00 89.69 97 THR A N 1
ATOM 815 C CA . THR A 1 97 ? -0.166 -5.563 1.991 1.00 89.69 97 THR A CA 1
ATOM 816 C C . THR A 1 97 ? -1.131 -4.434 2.300 1.00 89.69 97 THR A C 1
ATOM 818 O O . THR A 1 97 ? -1.027 -3.791 3.345 1.00 89.69 97 THR A O 1
ATOM 821 N N . VAL A 1 98 ? -2.033 -4.173 1.357 1.00 91.50 98 VAL A N 1
ATOM 822 C CA . VAL A 1 98 ? -3.132 -3.216 1.501 1.00 91.50 98 VAL A CA 1
ATOM 823 C C . VAL A 1 98 ? -4.375 -4.004 1.871 1.00 91.50 98 VAL A C 1
ATOM 825 O O . VAL A 1 98 ? -4.675 -5.009 1.231 1.00 91.50 98 VAL A O 1
ATOM 828 N N . MET A 1 99 ? -5.071 -3.574 2.912 1.00 92.38 99 MET A N 1
ATOM 829 C CA . MET A 1 99 ? -6.186 -4.294 3.508 1.00 92.38 99 MET A CA 1
ATOM 830 C C . MET A 1 99 ? -7.399 -3.395 3.652 1.00 92.38 99 MET A C 1
ATOM 832 O O . MET A 1 99 ? -7.265 -2.212 3.973 1.00 92.38 99 MET A O 1
ATOM 836 N N . PHE A 1 100 ? -8.568 -3.994 3.463 1.00 93.50 100 PHE A N 1
ATOM 837 C CA . PHE A 1 100 ? -9.857 -3.403 3.772 1.00 93.50 100 PHE A CA 1
ATOM 838 C C . PHE A 1 100 ? -10.486 -4.103 4.973 1.00 93.50 100 PHE A C 1
ATOM 840 O O . PHE A 1 100 ? -10.578 -5.327 5.006 1.00 93.50 100 PHE A O 1
ATOM 847 N N . PHE A 1 101 ? -10.962 -3.305 5.922 1.00 92.00 101 PHE A N 1
ATOM 848 C CA . PHE A 1 101 ? -11.719 -3.766 7.076 1.00 92.00 101 PHE A CA 1
ATOM 849 C C . PHE A 1 101 ? -13.156 -3.252 6.991 1.00 92.00 101 PHE A C 1
ATOM 851 O O . PHE A 1 101 ? -13.351 -2.032 6.951 1.00 92.00 101 PHE A O 1
ATOM 858 N N . PRO A 1 102 ? -14.169 -4.136 7.017 1.00 91.06 102 PRO A N 1
ATOM 859 C CA . PRO A 1 102 ? -15.572 -3.725 7.020 1.00 91.06 102 PRO A CA 1
ATOM 860 C C . PRO A 1 102 ? -15.919 -2.807 8.196 1.00 91.06 102 PRO A C 1
ATOM 862 O O . PRO A 1 102 ? -16.706 -1.874 8.047 1.00 91.06 102 PRO A O 1
ATOM 865 N N . THR A 1 103 ? -15.290 -3.029 9.354 1.00 90.94 103 THR A N 1
ATOM 866 C CA . THR A 1 103 ? -15.506 -2.237 10.567 1.00 90.94 103 THR A CA 1
ATOM 867 C C . THR A 1 103 ? -14.195 -1.694 11.132 1.00 90.94 103 THR A C 1
ATOM 869 O O . THR A 1 103 ? -13.136 -2.318 11.038 1.00 90.94 103 THR A O 1
ATOM 872 N N . ILE A 1 104 ? -14.270 -0.526 11.776 1.00 89.25 104 ILE A N 1
ATOM 873 C CA . ILE A 1 104 ? -13.126 0.075 12.480 1.00 89.25 104 ILE A CA 1
ATOM 874 C C . ILE A 1 104 ? -12.670 -0.808 13.646 1.00 89.25 104 ILE A C 1
ATOM 876 O O . ILE A 1 104 ? -11.474 -0.924 13.897 1.00 89.25 104 ILE A O 1
ATOM 880 N N . TYR A 1 105 ? -13.605 -1.485 14.316 1.00 90.50 105 TYR A N 1
ATOM 881 C CA . TYR A 1 105 ? -13.293 -2.396 15.414 1.00 90.50 105 TYR A CA 1
ATOM 882 C C . TYR A 1 105 ? -12.396 -3.560 14.968 1.00 90.50 105 TYR A C 1
ATOM 884 O O . TYR A 1 105 ? -11.388 -3.849 15.614 1.00 90.50 105 TYR A O 1
ATOM 892 N N . GLU A 1 106 ? -12.706 -4.194 13.831 1.00 90.31 106 GLU A N 1
ATOM 893 C CA . GLU A 1 106 ? -11.854 -5.251 13.271 1.00 90.31 106 GLU A CA 1
ATOM 894 C C . GLU A 1 106 ? -10.455 -4.740 12.932 1.00 90.31 106 GLU A C 1
ATOM 896 O O . GLU A 1 106 ? -9.463 -5.399 13.256 1.00 90.31 106 GLU A O 1
ATOM 901 N N . LYS A 1 107 ? -10.373 -3.546 12.333 1.00 89.94 107 LYS A N 1
ATOM 902 C CA . LYS A 1 107 ? -9.095 -2.900 12.030 1.00 89.94 107 LYS A CA 1
ATOM 903 C C . LYS A 1 107 ? -8.269 -2.696 13.298 1.00 89.94 107 LYS A C 1
ATOM 905 O O . LYS A 1 107 ? -7.105 -3.083 13.314 1.00 89.94 107 LYS A O 1
ATOM 910 N N . ILE A 1 108 ? -8.859 -2.117 14.346 1.00 88.88 108 ILE A N 1
ATOM 911 C CA . ILE A 1 108 ? -8.176 -1.848 15.622 1.00 88.88 108 ILE A CA 1
ATOM 912 C C . ILE A 1 108 ? -7.671 -3.153 16.239 1.00 88.88 108 ILE A C 1
ATOM 914 O O . ILE A 1 108 ? -6.483 -3.270 16.516 1.00 88.88 108 ILE A O 1
ATOM 918 N N . ARG A 1 109 ? -8.523 -4.181 16.337 1.00 89.06 109 ARG A N 1
ATOM 919 C CA . ARG A 1 109 ? -8.134 -5.494 16.877 1.00 89.06 109 ARG A CA 1
ATOM 920 C C . ARG A 1 109 ? -6.928 -6.091 16.146 1.00 89.06 109 ARG A C 1
ATOM 922 O O . ARG A 1 109 ? -6.053 -6.690 16.770 1.00 89.06 109 ARG A O 1
ATOM 929 N N . ILE A 1 110 ? -6.890 -5.961 14.822 1.00 87.44 110 ILE A N 1
ATOM 930 C CA . ILE A 1 110 ? -5.782 -6.453 14.000 1.00 87.44 110 ILE A CA 1
ATOM 931 C C . ILE A 1 110 ? -4.527 -5.597 14.171 1.00 87.44 110 ILE A C 1
ATOM 933 O O . ILE A 1 110 ? -3.434 -6.154 14.253 1.00 87.44 110 ILE A O 1
ATOM 937 N N . VAL A 1 111 ? -4.666 -4.274 14.258 1.00 87.12 111 VAL A N 1
ATOM 938 C CA . VAL A 1 111 ? -3.560 -3.347 14.534 1.00 87.12 111 VAL A CA 1
ATOM 939 C C . VAL A 1 111 ? -2.928 -3.637 15.893 1.00 87.12 111 VAL A C 1
ATOM 941 O O . VAL A 1 111 ? -1.708 -3.764 15.971 1.00 87.12 111 VAL A O 1
ATOM 944 N N . ASP A 1 112 ? -3.733 -3.814 16.937 1.00 85.88 112 ASP A N 1
ATOM 945 C CA . ASP A 1 112 ? -3.253 -4.116 18.287 1.00 85.88 112 ASP A CA 1
ATOM 946 C C . ASP A 1 112 ? -2.549 -5.469 18.325 1.00 85.88 112 ASP A C 1
ATOM 948 O O . ASP A 1 112 ? -1.425 -5.578 18.820 1.00 85.88 112 ASP A O 1
ATOM 952 N N . LYS A 1 113 ? -3.159 -6.487 17.701 1.00 84.88 113 LYS A N 1
ATOM 953 C CA . LYS A 1 113 ? -2.532 -7.799 17.542 1.00 84.88 113 LYS A CA 1
ATOM 954 C C . LYS A 1 113 ? -1.229 -7.702 16.758 1.00 84.88 113 LYS A C 1
ATOM 956 O O . LYS A 1 113 ? -0.289 -8.386 17.110 1.00 84.88 113 LYS A O 1
ATOM 961 N N . TYR A 1 114 ? -1.140 -6.889 15.708 1.00 82.50 114 TYR A N 1
ATOM 962 C CA . TYR A 1 114 ? 0.100 -6.708 14.949 1.00 82.50 114 TYR A CA 1
ATOM 963 C C . TYR A 1 114 ? 1.181 -6.038 15.812 1.00 82.50 114 TYR A C 1
ATOM 965 O O . TYR A 1 114 ? 2.320 -6.496 15.867 1.00 82.50 114 TYR A O 1
ATOM 973 N N . ASN A 1 115 ? 0.824 -4.977 16.530 1.00 80.62 115 ASN A N 1
ATOM 974 C CA . ASN A 1 115 ? 1.752 -4.226 17.369 1.00 80.62 115 ASN A CA 1
ATOM 975 C C . ASN A 1 115 ? 2.236 -5.009 18.602 1.00 80.62 115 ASN A C 1
ATOM 977 O O . ASN A 1 115 ? 3.296 -4.683 19.131 1.00 80.62 115 ASN A O 1
ATOM 981 N N . SER A 1 116 ? 1.515 -6.046 19.048 1.00 81.00 116 SER A N 1
ATOM 982 C CA . SER A 1 116 ? 1.961 -6.896 20.161 1.00 81.00 116 SER A CA 1
ATOM 983 C C . SER A 1 116 ? 3.143 -7.808 19.810 1.00 81.00 116 SER A C 1
ATOM 985 O O . SER A 1 116 ? 3.784 -8.349 20.709 1.00 81.00 116 SER A O 1
ATOM 987 N N . TYR A 1 117 ? 3.450 -8.012 18.523 1.00 75.38 117 TYR A N 1
ATOM 988 C CA . TYR A 1 117 ? 4.619 -8.791 18.107 1.00 75.38 117 TYR A CA 1
ATOM 989 C C . TYR A 1 117 ? 5.850 -7.889 18.000 1.00 75.38 117 TYR A C 1
ATOM 991 O O . TYR A 1 117 ? 5.851 -6.887 17.288 1.00 75.38 117 TYR A O 1
ATOM 999 N N . SER A 1 118 ? 6.954 -8.300 18.627 1.00 66.44 118 SER A N 1
ATOM 1000 C CA . SER A 1 118 ? 8.241 -7.596 18.529 1.00 66.44 118 SER A CA 1
ATOM 1001 C C . SER A 1 118 ? 8.819 -7.612 17.106 1.00 66.44 118 SER A C 1
ATOM 1003 O O . SER A 1 118 ? 9.486 -6.665 16.681 1.00 66.44 118 SER A O 1
ATOM 1005 N N . ARG A 1 119 ? 8.554 -8.682 16.346 1.00 66.06 119 ARG A N 1
ATOM 1006 C CA . ARG A 1 119 ? 8.868 -8.836 14.921 1.00 66.06 119 ARG A CA 1
ATOM 1007 C C . ARG A 1 119 ? 7.777 -9.666 14.254 1.00 66.06 119 ARG A C 1
ATOM 1009 O O . ARG A 1 119 ? 7.362 -10.679 14.801 1.00 66.06 119 ARG A O 1
ATOM 1016 N N . ILE A 1 120 ? 7.360 -9.254 13.060 1.00 68.12 120 ILE A N 1
ATOM 1017 C CA . ILE A 1 120 ? 6.366 -9.969 12.254 1.00 68.12 120 ILE A CA 1
ATOM 1018 C C . ILE A 1 120 ? 7.040 -10.473 10.989 1.00 68.12 120 ILE A C 1
ATOM 1020 O O . ILE A 1 120 ? 7.532 -9.685 10.179 1.00 68.12 120 ILE A O 1
ATOM 1024 N N . SER A 1 121 ? 7.076 -11.793 10.840 1.00 66.50 121 SER A N 1
ATOM 1025 C CA . SER A 1 121 ? 7.471 -12.461 9.606 1.00 66.50 121 SER A CA 1
ATOM 1026 C C . SER A 1 121 ? 6.263 -12.673 8.688 1.00 66.50 121 SER A C 1
ATOM 1028 O O . SER A 1 121 ? 5.108 -12.540 9.095 1.00 66.50 121 SER A O 1
ATOM 1030 N N . ARG A 1 122 ? 6.517 -13.082 7.440 1.00 66.56 122 ARG A N 1
ATOM 1031 C CA . ARG A 1 122 ? 5.459 -13.461 6.489 1.00 66.56 122 ARG A CA 1
ATOM 1032 C C . ARG A 1 122 ? 4.549 -14.574 7.030 1.00 66.56 122 ARG A C 1
ATOM 1034 O O . ARG A 1 122 ? 3.342 -14.500 6.858 1.00 66.56 122 ARG A O 1
ATOM 1041 N N . ARG A 1 123 ? 5.105 -15.536 7.776 1.00 68.94 123 ARG A N 1
ATOM 1042 C CA . ARG A 1 123 ? 4.318 -16.607 8.414 1.00 68.94 123 ARG A CA 1
ATOM 1043 C C . ARG A 1 123 ? 3.397 -16.079 9.515 1.00 68.94 123 ARG A C 1
ATOM 1045 O O . ARG A 1 123 ? 2.333 -16.644 9.747 1.00 68.94 123 ARG A O 1
ATOM 1052 N N . ASP A 1 124 ? 3.790 -15.005 10.195 1.00 71.31 124 ASP A N 1
ATOM 1053 C CA . ASP A 1 124 ? 2.968 -14.393 11.243 1.00 71.31 124 ASP A CA 1
ATOM 1054 C C . ASP A 1 124 ? 1.798 -13.609 10.638 1.00 71.31 124 ASP A C 1
ATOM 1056 O O . ASP A 1 124 ? 0.690 -13.664 11.163 1.00 71.31 124 ASP A O 1
ATOM 1060 N N . ILE A 1 125 ? 2.006 -12.965 9.485 1.00 71.31 125 ILE A N 1
ATOM 1061 C CA . ILE A 1 125 ? 0.941 -12.336 8.681 1.00 71.31 125 ILE A CA 1
ATOM 1062 C C . ILE A 1 125 ? -0.119 -13.367 8.279 1.00 71.31 125 ILE A C 1
ATOM 1064 O O . ILE A 1 125 ? -1.317 -13.111 8.444 1.00 71.31 125 ILE A O 1
ATOM 1068 N N . ASP A 1 126 ? 0.320 -14.546 7.833 1.00 72.06 126 ASP A N 1
ATOM 1069 C CA . ASP A 1 126 ? -0.571 -15.653 7.475 1.00 72.06 126 ASP A CA 1
ATOM 1070 C C . ASP A 1 126 ? -1.337 -16.172 8.707 1.00 72.06 126 ASP A C 1
ATOM 1072 O O . ASP A 1 126 ? -2.556 -16.327 8.657 1.00 72.06 126 ASP A O 1
ATOM 1076 N N . ARG A 1 127 ? -0.667 -16.339 9.860 1.00 73.00 127 ARG A N 1
ATOM 1077 C CA . ARG A 1 127 ? -1.299 -16.740 11.139 1.00 73.00 127 ARG A CA 1
ATOM 1078 C C . ARG A 1 127 ? -2.297 -15.719 11.685 1.00 73.00 127 ARG A C 1
ATOM 1080 O O . ARG A 1 127 ? -3.272 -16.087 12.338 1.00 73.00 127 ARG A O 1
ATOM 1087 N N . ILE A 1 128 ? -2.058 -14.428 11.464 1.00 77.19 128 ILE A N 1
ATOM 1088 C CA . ILE A 1 128 ? -3.011 -13.365 11.814 1.00 77.19 128 ILE A CA 1
ATOM 1089 C C . ILE A 1 128 ? -4.223 -13.401 10.858 1.00 77.19 128 ILE A C 1
ATOM 1091 O O . ILE A 1 128 ? -5.300 -12.895 11.189 1.00 77.19 128 ILE A O 1
ATOM 1095 N N . GLY A 1 129 ? -4.090 -14.074 9.711 1.00 77.31 129 GLY A N 1
ATOM 1096 C CA . GLY A 1 129 ? -5.131 -14.194 8.702 1.00 77.31 129 GLY A CA 1
ATOM 1097 C C . GLY A 1 129 ? -5.378 -12.862 8.010 1.00 77.31 129 GLY A C 1
ATOM 1098 O O . GLY A 1 129 ? -6.531 -12.518 7.763 1.00 77.31 129 GLY A O 1
ATOM 1099 N N . LEU A 1 130 ? -4.317 -12.086 7.762 1.00 81.12 130 LEU A N 1
ATOM 1100 C CA . LEU A 1 130 ? -4.415 -10.781 7.100 1.00 81.12 130 LEU A CA 1
ATOM 1101 C C . LEU A 1 130 ? -4.831 -10.899 5.631 1.00 81.12 130 LEU A C 1
ATOM 1103 O O . LEU A 1 130 ? -5.444 -9.977 5.097 1.00 81.12 130 LEU A O 1
ATOM 1107 N N . ASP A 1 131 ? -4.549 -12.037 4.991 1.00 83.94 131 ASP A N 1
ATOM 1108 C CA . ASP A 1 131 ? -4.824 -12.231 3.565 1.00 83.94 131 ASP A CA 1
ATOM 1109 C C . ASP A 1 131 ? -6.324 -12.149 3.232 1.00 83.94 131 ASP A C 1
ATOM 1111 O O . ASP A 1 131 ? -6.686 -11.659 2.168 1.00 83.94 131 ASP A O 1
ATOM 1115 N N . ARG A 1 132 ? -7.214 -12.489 4.181 1.00 87.75 132 ARG A N 1
ATOM 1116 C CA . ARG A 1 132 ? -8.675 -12.353 4.005 1.00 87.75 132 ARG A CA 1
ATOM 1117 C C . ARG A 1 132 ? -9.133 -10.906 3.789 1.00 87.75 132 ARG A C 1
ATOM 1119 O O . ARG A 1 132 ? -10.190 -10.676 3.218 1.00 87.75 132 ARG A O 1
ATOM 1126 N N . TYR A 1 133 ? -8.351 -9.945 4.279 1.00 90.06 133 TYR A N 1
ATOM 1127 C CA . TYR A 1 133 ? -8.623 -8.514 4.155 1.00 90.06 133 TYR A CA 1
ATOM 1128 C C . TYR A 1 133 ? -7.888 -7.898 2.964 1.00 90.06 133 TYR A C 1
ATOM 1130 O O . TYR A 1 133 ? -8.091 -6.725 2.651 1.00 90.06 133 TYR A O 1
ATOM 1138 N N . ARG A 1 134 ? -6.985 -8.653 2.328 1.00 90.75 134 ARG A N 1
ATOM 1139 C CA . ARG A 1 134 ? -6.033 -8.124 1.361 1.00 90.75 134 ARG A CA 1
ATOM 1140 C C . ARG A 1 134 ? -6.722 -7.741 0.060 1.00 90.75 134 ARG A C 1
ATOM 1142 O O . ARG A 1 134 ? -7.371 -8.545 -0.602 1.00 90.75 134 ARG A O 1
ATOM 1149 N N . LEU A 1 135 ? -6.459 -6.515 -0.362 1.00 92.00 135 LEU A N 1
ATOM 1150 C CA . LEU A 1 135 ? -6.781 -6.022 -1.686 1.00 92.00 135 LEU A CA 1
ATOM 1151 C C . LEU A 1 135 ? -5.627 -6.363 -2.632 1.00 92.00 135 LEU A C 1
ATOM 1153 O O . LEU A 1 135 ? -4.464 -6.050 -2.353 1.00 92.00 135 LEU A O 1
ATOM 1157 N N . LYS A 1 136 ? -5.942 -7.032 -3.743 1.00 89.06 136 LYS A N 1
ATOM 1158 C CA . LYS A 1 136 ? -4.950 -7.447 -4.741 1.00 89.06 136 LYS A CA 1
ATOM 1159 C C . LYS A 1 136 ? -4.891 -6.419 -5.876 1.00 89.06 136 LYS A C 1
ATOM 1161 O O . LYS A 1 136 ? -5.941 -6.056 -6.405 1.00 89.06 136 LYS A O 1
ATOM 1166 N N . PRO A 1 137 ? -3.694 -5.940 -6.258 1.00 86.38 137 PRO A N 1
ATOM 1167 C CA . PRO A 1 137 ? -3.557 -5.094 -7.433 1.00 86.38 137 PRO A CA 1
ATOM 1168 C C . PRO A 1 137 ? -3.895 -5.884 -8.704 1.00 86.38 137 PRO A C 1
ATOM 1170 O O . PRO A 1 137 ? -3.650 -7.087 -8.789 1.00 86.38 137 PRO A O 1
ATOM 1173 N N . ASP A 1 138 ? -4.427 -5.186 -9.704 1.00 89.19 138 ASP A N 1
ATOM 1174 C CA . ASP A 1 138 ? -4.700 -5.741 -11.030 1.00 89.19 138 ASP A CA 1
ATOM 1175 C C . ASP A 1 138 ? -3.384 -5.874 -11.813 1.00 89.19 138 ASP A C 1
ATOM 1177 O O . ASP A 1 138 ? -2.909 -4.925 -12.441 1.00 89.19 138 ASP A O 1
ATOM 1181 N N . VAL A 1 139 ? -2.758 -7.048 -11.708 1.00 88.62 139 VAL A N 1
ATOM 1182 C CA . VAL A 1 139 ? -1.453 -7.334 -12.325 1.00 88.62 139 VAL A CA 1
ATOM 1183 C C . VAL A 1 139 ? -1.507 -7.322 -13.853 1.00 88.62 139 VAL A C 1
ATOM 1185 O O . VAL A 1 139 ? -0.550 -6.881 -14.479 1.00 88.62 139 VAL A O 1
ATOM 1188 N N . VAL A 1 140 ? -2.643 -7.688 -14.454 1.00 91.44 140 VAL A N 1
ATOM 1189 C CA . VAL A 1 140 ? -2.822 -7.699 -15.916 1.00 91.44 140 VAL A CA 1
ATOM 1190 C C . VAL A 1 140 ? -2.780 -6.277 -16.475 1.00 91.44 140 VAL A C 1
ATOM 1192 O O . VAL A 1 140 ? -2.192 -6.027 -17.527 1.00 91.44 140 VAL A O 1
ATOM 1195 N N . LYS A 1 141 ? -3.369 -5.306 -15.766 1.00 90.88 141 LYS A N 1
ATOM 1196 C CA . LYS A 1 141 ? -3.255 -3.891 -16.156 1.00 90.88 141 LYS A CA 1
ATOM 1197 C C . LYS A 1 141 ? -1.822 -3.376 -16.078 1.00 90.88 141 LYS A C 1
ATOM 1199 O O . LYS A 1 141 ? -1.441 -2.564 -16.916 1.00 90.88 141 LYS A O 1
ATOM 1204 N N . ILE A 1 142 ? -1.049 -3.824 -15.089 1.00 89.75 142 ILE A N 1
ATOM 1205 C CA . ILE A 1 142 ? 0.356 -3.426 -14.931 1.00 89.75 142 ILE A CA 1
ATOM 1206 C C . ILE A 1 142 ? 1.191 -3.982 -16.087 1.00 89.75 142 ILE A C 1
ATOM 1208 O O . ILE A 1 142 ? 1.940 -3.229 -16.701 1.00 89.75 142 ILE A O 1
ATOM 1212 N N . GLU A 1 143 ? 1.019 -5.262 -16.414 1.00 92.56 143 GLU A N 1
ATOM 1213 C CA . GLU A 1 143 ? 1.695 -5.923 -17.536 1.00 92.56 143 GLU A CA 1
ATOM 1214 C C . GLU A 1 143 ? 1.418 -5.191 -18.856 1.00 92.56 143 GLU A C 1
ATOM 1216 O O . GLU A 1 143 ? 2.337 -4.665 -19.481 1.00 92.56 143 GLU A O 1
ATOM 1221 N N . ARG A 1 144 ? 0.136 -5.003 -19.199 1.00 93.25 144 ARG A N 1
ATOM 1222 C CA . ARG A 1 144 ? -0.275 -4.278 -20.415 1.00 93.25 144 ARG A CA 1
ATOM 1223 C C . ARG A 1 144 ? 0.265 -2.852 -20.475 1.00 93.25 144 ARG A C 1
ATOM 1225 O O . ARG A 1 144 ? 0.567 -2.349 -21.555 1.00 93.25 144 ARG A O 1
ATOM 1232 N N . PHE A 1 145 ? 0.338 -2.165 -19.336 1.00 90.56 145 PHE A N 1
ATOM 1233 C CA . PHE A 1 145 ? 0.902 -0.820 -19.274 1.00 90.56 145 PHE A CA 1
ATOM 1234 C C . PHE A 1 145 ? 2.392 -0.827 -19.627 1.00 90.56 145 PHE A C 1
ATOM 1236 O O . PHE A 1 145 ? 2.819 -0.027 -20.458 1.00 90.56 145 PHE A O 1
ATOM 1243 N N . ILE A 1 146 ? 3.165 -1.749 -19.052 1.00 89.94 146 ILE A N 1
ATOM 1244 C CA . ILE A 1 146 ? 4.599 -1.887 -19.332 1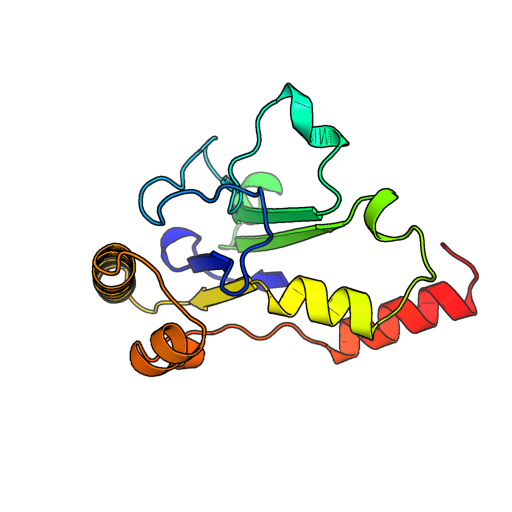.00 89.94 146 ILE A CA 1
ATOM 1245 C C . ILE A 1 146 ? 4.831 -2.278 -20.791 1.00 89.94 146 ILE A C 1
ATOM 1247 O O . ILE A 1 146 ? 5.675 -1.673 -21.451 1.00 89.94 146 ILE A O 1
ATOM 1251 N N . ASP A 1 147 ? 4.051 -3.218 -21.322 1.00 91.38 147 ASP A N 1
ATOM 1252 C CA . ASP A 1 147 ? 4.145 -3.629 -22.725 1.00 91.38 147 ASP A CA 1
ATOM 1253 C C . ASP A 1 147 ? 3.867 -2.466 -23.677 1.00 91.38 147 ASP A C 1
ATOM 1255 O O . ASP A 1 147 ? 4.580 -2.283 -24.664 1.00 91.38 147 ASP A O 1
ATOM 1259 N N . ASN A 1 148 ? 2.878 -1.626 -23.362 1.00 92.88 148 ASN A N 1
ATOM 1260 C CA . ASN A 1 148 ? 2.604 -0.418 -24.135 1.00 92.88 148 ASN A CA 1
ATOM 1261 C C . ASN A 1 148 ? 3.772 0.574 -24.074 1.00 92.88 148 ASN A C 1
ATOM 1263 O O . ASN A 1 148 ? 4.177 1.093 -25.115 1.00 92.88 148 ASN A O 1
ATOM 1267 N N . LEU A 1 149 ? 4.351 0.817 -22.894 1.00 89.88 149 LEU A N 1
ATOM 1268 C CA . LEU A 1 149 ? 5.528 1.685 -22.772 1.00 89.88 149 LEU A CA 1
ATOM 1269 C C . LEU A 1 149 ? 6.697 1.168 -23.619 1.00 89.88 149 LEU A C 1
ATOM 1271 O O . LEU A 1 149 ? 7.333 1.955 -24.322 1.00 89.88 149 LEU A O 1
ATOM 1275 N N . LYS A 1 150 ? 6.930 -0.151 -23.605 1.00 88.31 150 LYS A N 1
ATOM 1276 C CA . LYS A 1 150 ? 7.959 -0.817 -24.413 1.00 88.31 150 LYS A CA 1
ATOM 1277 C C . LYS A 1 150 ? 7.701 -0.684 -25.905 1.00 88.31 150 LYS A C 1
ATOM 1279 O O . LYS A 1 150 ? 8.575 -0.238 -26.646 1.00 88.31 150 LYS A O 1
ATOM 1284 N N . LYS A 1 151 ? 6.483 -1.009 -26.337 1.00 91.25 151 LYS A N 1
ATOM 1285 C CA . LYS A 1 151 ? 6.062 -0.962 -27.741 1.00 91.25 151 LYS A CA 1
ATOM 1286 C C . LYS A 1 151 ? 6.230 0.429 -28.350 1.00 91.25 151 LYS A C 1
ATOM 1288 O O . LYS A 1 151 ? 6.668 0.540 -29.491 1.00 91.25 151 LYS A O 1
ATOM 1293 N N . TYR A 1 152 ? 5.900 1.475 -27.595 1.00 92.06 152 TYR A N 1
ATOM 1294 C CA . TYR A 1 152 ? 5.943 2.858 -28.074 1.00 92.06 152 TYR A CA 1
ATOM 1295 C C . TYR A 1 152 ? 7.214 3.623 -27.674 1.00 92.06 152 TYR A C 1
ATOM 1297 O O . TYR A 1 152 ? 7.316 4.804 -27.991 1.00 92.06 152 TYR A O 1
ATOM 1305 N N . ARG A 1 153 ? 8.188 2.974 -27.012 1.00 83.25 153 ARG A N 1
ATOM 1306 C CA . ARG A 1 153 ? 9.448 3.588 -26.539 1.00 83.25 153 ARG A CA 1
ATOM 1307 C C . ARG A 1 153 ? 9.219 4.862 -25.709 1.00 83.25 153 ARG A C 1
ATOM 1309 O O . ARG A 1 153 ? 9.863 5.883 -25.927 1.00 83.25 153 ARG A O 1
ATOM 1316 N N . LEU A 1 154 ? 8.267 4.802 -24.779 1.00 78.12 154 LEU A N 1
ATOM 1317 C CA . LEU A 1 154 ? 7.817 5.948 -23.972 1.00 78.12 154 LEU A CA 1
ATOM 1318 C C . LEU A 1 154 ? 8.504 6.050 -22.594 1.00 78.12 154 LEU A C 1
ATOM 1320 O O . LEU A 1 154 ? 7.929 6.646 -21.682 1.00 78.12 154 LEU A O 1
ATOM 1324 N N . TYR A 1 155 ? 9.677 5.440 -22.404 1.00 70.75 155 TYR A N 1
ATOM 1325 C CA . TYR A 1 155 ? 10.368 5.347 -21.109 1.00 70.75 155 TYR A CA 1
ATOM 1326 C C . TYR A 1 155 ? 11.869 5.614 -21.222 1.00 70.75 155 TYR A C 1
ATOM 1328 O O . TYR A 1 155 ? 12.430 5.372 -22.315 1.00 70.75 155 TYR A O 1
#

Organism: NCBI:txid1447256

Radius of gyration: 16.26 Å; chains: 1; bounding box: 37×34×48 Å

pLDDT: mean 84.28, std 9.52, range [52.34, 95.06]